Protein AF-A0A9E2UEN1-F1 (afdb_monomer)

pLDDT: mean 81.45, std 22.61, range [32.47, 97.69]

Foldseek 3Di:
DDDDDDDDDDDDDDDPPPPPPPPDDDDPDDPWDDFDADQVVQVVSQLVSVLVPDDQVCLVQLQHPGNVQSVQKDWDDKDFDWDFDPVNVVVDDPPDDPVVRTDGPQKIKTFTDGPNDRRKIWMWHADPVHIHTDDIGGD

Sequence (139 aa):
MLKYAFPALISGGLALTACMAAQGEGGGGAPQPPPAPTQAAAAQQGLATLQQLVTPQNYAGLGFSSPEEVRRAQLGSPMPLFRVELNTLMQMTPQTPSSTVLVDARRSLYPVVVDQRVASSLFVMRHDDGWRATDFGSA

Secondary structure (DSSP, 8-state):
----------------------------PPPPPPPBSSHHHHHHHHHHHHHHH--TTTTGGGT-SSTTGGGG-EE---EEEEE--HHHHHT--TTS-GGGT-EEEEEEEEEEEETTEEEEEEEEEEETTEEEEEEEE--

Radius of gyration: 25.4 Å; Cα contacts (8 Å, |Δi|>4): 205; chains: 1; bounding box: 75×70×43 Å

Mean predicted aligned error: 11.93 Å

Nearest PDB structures (foldseek):
  4crz-assembly1_B  TM=4.229E-01  e=1.957E-01  Escherichia coli K-12
  6wqb-assembly1_A  TM=5.068E-01  e=1.016E+00  Legionella hackeliae
  1xf8-assembly1_A  TM=7.191E-01  e=1.914E+00  Weissella viridescens
  6dkq-assembly1_A  TM=6.830E-01  e=3.842E+00  Streptococcus pyogenes
  7cqy-assembly1_C  TM=4.389E-01  e=2.314E+00  Acidithiobacillus ferrooxidans

Structure (mmCIF, N/CA/C/O backbone):
data_AF-A0A9E2UEN1-F1
#
_entry.id   AF-A0A9E2UEN1-F1
#
loop_
_atom_site.group_PDB
_atom_site.id
_atom_site.type_symbol
_atom_site.label_atom_id
_atom_site.label_alt_id
_atom_site.label_comp_id
_atom_site.label_asym_id
_atom_site.label_entity_id
_atom_site.label_seq_id
_atom_site.pdbx_PDB_ins_code
_atom_site.Cartn_x
_atom_site.Cartn_y
_atom_site.Cartn_z
_atom_site.occupancy
_atom_site.B_iso_or_equiv
_atom_site.auth_seq_id
_atom_site.auth_comp_id
_atom_site.auth_asym_id
_atom_site.auth_atom_id
_atom_site.pdbx_PDB_model_num
ATOM 1 N N . MET A 1 1 ? -56.486 43.104 10.679 1.00 44.34 1 MET A N 1
ATOM 2 C CA . MET A 1 1 ? -56.071 43.961 9.547 1.00 44.34 1 MET A CA 1
ATOM 3 C C . MET A 1 1 ? -55.164 45.048 10.093 1.00 44.34 1 MET A C 1
ATOM 5 O O . MET A 1 1 ? -55.669 45.894 10.812 1.00 44.34 1 MET A O 1
ATOM 9 N N . LEU A 1 2 ? -53.859 45.020 9.813 1.00 35.09 2 LEU A N 1
ATOM 10 C CA . LEU A 1 2 ? -52.980 46.164 10.063 1.00 35.09 2 LEU A CA 1
ATOM 11 C C . LEU A 1 2 ? -51.879 46.179 8.997 1.00 35.09 2 LEU A C 1
ATOM 13 O O . LEU A 1 2 ? -51.192 45.186 8.776 1.00 35.09 2 LEU A O 1
ATOM 17 N N . LYS A 1 3 ? -51.823 47.301 8.288 1.00 42.59 3 LYS A N 1
ATOM 18 C CA . LYS A 1 3 ? -50.978 47.630 7.141 1.00 42.59 3 LYS A CA 1
ATOM 19 C C . LYS A 1 3 ? -49.863 48.514 7.697 1.00 42.59 3 LYS A C 1
ATOM 21 O O . LYS A 1 3 ? -50.196 49.552 8.254 1.00 42.59 3 LYS A O 1
ATOM 26 N N . TYR A 1 4 ? -48.593 48.156 7.532 1.00 42.78 4 TYR A N 1
ATOM 27 C CA . TYR A 1 4 ? -47.495 49.105 7.732 1.00 42.78 4 TYR A CA 1
ATOM 28 C C . TYR A 1 4 ? -46.420 48.916 6.669 1.00 42.78 4 TYR A C 1
ATOM 30 O O . TYR A 1 4 ? -45.963 47.807 6.404 1.00 42.78 4 TYR A O 1
ATOM 38 N N . ALA A 1 5 ? -46.096 50.040 6.036 1.00 38.16 5 ALA A N 1
ATOM 39 C CA . ALA A 1 5 ? -45.048 50.222 5.052 1.00 38.16 5 ALA A CA 1
ATOM 40 C C . ALA A 1 5 ? -43.785 50.810 5.718 1.00 38.16 5 ALA A C 1
ATOM 42 O O . ALA A 1 5 ? -43.864 51.422 6.780 1.00 38.16 5 ALA A O 1
ATOM 43 N N . PHE A 1 6 ? -42.660 50.576 5.040 1.00 38.91 6 PHE A N 1
ATOM 44 C CA . PHE A 1 6 ? -41.242 50.849 5.328 1.00 38.91 6 PHE A CA 1
ATOM 45 C C . PHE A 1 6 ? -40.861 52.266 5.813 1.00 38.91 6 PHE A C 1
ATOM 47 O O . PHE A 1 6 ? -41.601 53.225 5.597 1.00 38.91 6 PHE A O 1
ATOM 54 N N . PRO A 1 7 ? -39.633 52.420 6.357 1.00 51.22 7 PRO A N 1
ATOM 55 C CA . PRO A 1 7 ? -38.574 52.996 5.515 1.00 51.22 7 PRO A CA 1
ATOM 56 C C . PRO A 1 7 ? -37.194 52.305 5.601 1.00 51.22 7 PRO A C 1
ATOM 58 O O . PRO A 1 7 ? -36.905 51.503 6.483 1.00 51.22 7 PRO A O 1
ATOM 61 N N . ALA A 1 8 ? -36.380 52.627 4.594 1.00 42.66 8 ALA A N 1
ATOM 62 C CA . ALA A 1 8 ? -35.056 52.119 4.236 1.00 42.66 8 ALA A CA 1
ATOM 63 C C . ALA A 1 8 ? -33.904 52.544 5.169 1.00 42.66 8 ALA A C 1
ATOM 65 O O . ALA A 1 8 ? -34.017 53.583 5.808 1.00 42.66 8 ALA A O 1
ATOM 66 N N . LEU A 1 9 ? -32.760 51.832 5.112 1.00 37.78 9 LEU A N 1
ATOM 67 C CA . LEU A 1 9 ? -31.410 52.429 4.996 1.00 37.78 9 LEU A CA 1
ATOM 68 C C . LEU A 1 9 ? -30.278 51.380 4.819 1.00 37.78 9 LEU A C 1
ATOM 70 O O . LEU A 1 9 ? -29.995 50.593 5.711 1.00 37.78 9 LEU A O 1
ATOM 74 N N . ILE A 1 10 ? -29.683 51.396 3.617 1.00 41.31 10 ILE A N 1
ATOM 75 C CA . ILE A 1 10 ? -28.246 51.442 3.250 1.00 41.31 10 ILE A CA 1
ATOM 76 C C . ILE A 1 10 ? -27.232 50.669 4.124 1.00 41.31 10 ILE A C 1
ATOM 78 O O . ILE A 1 10 ? -27.019 51.006 5.280 1.00 41.31 10 ILE A O 1
ATOM 82 N N . SER A 1 11 ? -26.460 49.772 3.496 1.00 35.75 11 SER A N 1
ATOM 83 C CA . SER A 1 11 ? -25.003 49.921 3.265 1.00 35.75 11 SER A CA 1
ATOM 84 C C . SER A 1 11 ? -24.250 48.592 3.319 1.00 35.75 11 SER A C 1
ATOM 86 O O . SER A 1 11 ? -24.513 47.753 4.172 1.00 35.75 11 SER A O 1
ATOM 88 N N . GLY A 1 12 ? -23.222 48.477 2.478 1.00 37.31 12 GLY A N 1
ATOM 89 C CA . GLY A 1 12 ? -22.079 47.605 2.743 1.00 37.31 12 GLY A CA 1
ATOM 90 C C . GLY A 1 12 ? -21.984 46.399 1.825 1.00 37.31 12 GLY A C 1
ATOM 91 O O . GLY A 1 12 ? -22.456 45.317 2.151 1.00 37.31 12 GLY A O 1
ATOM 92 N N . GLY A 1 13 ? -21.330 46.590 0.680 1.00 41.09 13 GLY A N 1
ATOM 93 C CA . GLY A 1 13 ? -20.921 45.490 -0.179 1.00 41.09 13 GLY A CA 1
ATOM 94 C C . GLY A 1 13 ? -19.939 44.547 0.515 1.00 41.09 13 GLY A C 1
ATOM 95 O O . GLY A 1 13 ? -19.100 44.973 1.305 1.00 41.09 13 GLY A O 1
ATOM 96 N N . LEU A 1 14 ? -20.000 43.275 0.136 1.00 40.53 14 LEU A N 1
ATOM 97 C CA . LEU A 1 14 ? -18.857 42.380 0.206 1.00 40.53 14 LEU A CA 1
ATOM 98 C C . LEU A 1 14 ? -18.729 41.663 -1.135 1.00 40.53 14 LEU A C 1
ATOM 100 O O . LEU A 1 14 ? -19.707 41.177 -1.703 1.00 40.53 14 LEU A O 1
ATOM 104 N N . ALA A 1 15 ? -17.505 41.683 -1.644 1.00 37.75 15 ALA A N 1
ATOM 105 C CA . ALA A 1 15 ? -17.100 41.159 -2.929 1.00 37.75 15 ALA A CA 1
ATOM 106 C C . ALA A 1 15 ? -17.531 39.697 -3.116 1.00 37.75 15 ALA A C 1
ATOM 108 O O . ALA A 1 15 ? -17.149 38.814 -2.348 1.00 37.75 15 ALA A O 1
ATOM 109 N N . LEU A 1 16 ? -18.279 39.442 -4.190 1.00 35.09 16 LEU A N 1
ATOM 110 C CA . LEU A 1 16 ? -18.405 38.115 -4.781 1.00 35.09 16 LEU A CA 1
ATOM 111 C C . LEU A 1 16 ? -17.061 37.773 -5.431 1.00 35.09 16 LEU A C 1
ATOM 113 O O . LEU A 1 16 ? -16.847 38.001 -6.620 1.00 35.09 16 LEU A O 1
ATOM 117 N N . THR A 1 17 ? -16.135 37.242 -4.634 1.00 47.38 17 THR A N 1
ATOM 118 C CA . THR A 1 17 ? -15.021 36.460 -5.164 1.00 47.38 17 THR A CA 1
ATOM 119 C C . THR A 1 17 ? -15.634 35.220 -5.796 1.00 47.38 17 THR A C 1
ATOM 121 O O . THR A 1 17 ? -15.994 34.263 -5.112 1.00 47.38 17 THR A O 1
ATOM 124 N N . ALA A 1 18 ? -15.814 35.265 -7.113 1.00 41.50 18 ALA A N 1
ATOM 125 C CA . ALA A 1 18 ? -16.126 34.094 -7.903 1.00 41.50 18 ALA A CA 1
ATOM 126 C C . ALA A 1 18 ? -14.936 33.131 -7.799 1.00 41.50 18 ALA A C 1
ATOM 128 O O . ALA A 1 18 ? -13.948 33.260 -8.520 1.00 41.50 18 ALA A O 1
ATOM 129 N N . CYS A 1 19 ? -15.020 32.160 -6.890 1.00 36.25 19 CYS A N 1
ATOM 130 C CA . CYS A 1 19 ? -14.289 30.916 -7.058 1.00 36.25 19 CYS A CA 1
ATOM 131 C C . CYS A 1 19 ? -14.823 30.288 -8.347 1.00 36.25 19 CYS A C 1
ATOM 133 O O . CYS A 1 19 ? -15.909 29.709 -8.353 1.00 36.25 19 CYS A O 1
ATOM 135 N N . MET A 1 20 ? -14.089 30.451 -9.451 1.00 42.59 20 MET A N 1
ATOM 136 C CA . MET A 1 20 ? -14.253 29.604 -10.626 1.00 42.59 20 MET A CA 1
ATOM 137 C C . MET A 1 20 ? -14.038 28.169 -10.157 1.00 42.59 20 MET A C 1
ATOM 139 O O . MET A 1 20 ? -12.915 27.718 -9.944 1.00 42.59 20 MET A O 1
ATOM 143 N N . ALA A 1 21 ? -15.154 27.481 -9.933 1.00 40.34 21 ALA A N 1
ATOM 144 C CA . ALA A 1 21 ? -15.199 26.049 -9.794 1.00 40.34 21 ALA A CA 1
ATOM 145 C C . ALA A 1 21 ? -14.649 25.462 -11.096 1.00 40.34 21 ALA A C 1
ATOM 147 O O . ALA A 1 21 ? -15.293 25.531 -12.143 1.00 40.34 21 ALA A O 1
ATOM 148 N N . ALA A 1 22 ? -13.443 24.903 -11.028 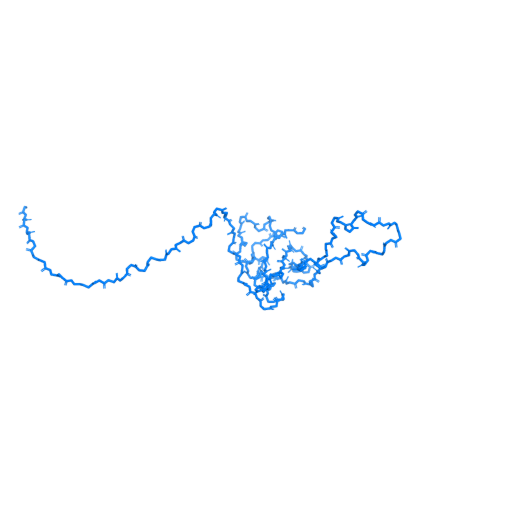1.00 45.62 22 ALA A N 1
ATOM 149 C CA . ALA A 1 22 ? -12.998 23.923 -11.996 1.00 45.62 22 ALA A CA 1
ATOM 150 C C . A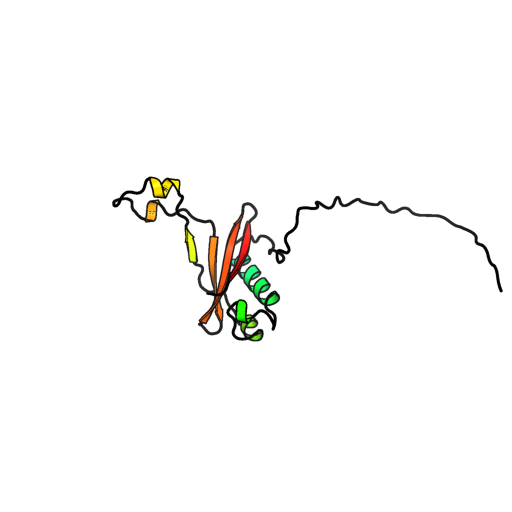LA A 1 22 ? -13.921 22.707 -11.844 1.00 45.62 22 ALA A C 1
ATOM 152 O O . ALA A 1 22 ? -13.712 21.838 -11.000 1.00 45.62 22 ALA A O 1
ATOM 153 N N . GLN A 1 23 ? -15.006 22.701 -12.616 1.00 44.09 23 GLN A N 1
ATOM 154 C CA . GLN A 1 23 ? -15.833 21.526 -12.835 1.00 44.09 23 GLN A CA 1
ATOM 155 C C . GLN A 1 23 ? -15.039 20.571 -13.732 1.00 44.09 23 GLN A C 1
ATOM 157 O O . GLN A 1 23 ? -15.151 20.605 -14.952 1.00 44.09 23 GLN A O 1
ATOM 162 N N . GLY A 1 24 ? -14.189 19.764 -13.100 1.00 35.44 24 GLY A N 1
ATOM 163 C CA . GLY A 1 24 ? -13.614 18.555 -13.674 1.00 35.44 24 GLY A CA 1
ATOM 164 C C . GLY A 1 24 ? -14.483 17.359 -13.295 1.00 35.44 24 GLY A C 1
ATOM 165 O O . GLY A 1 24 ? -14.443 16.898 -12.162 1.00 35.44 24 GLY A O 1
ATOM 166 N N . GLU A 1 25 ? -15.335 16.963 -14.233 1.00 39.66 25 GLU A N 1
ATOM 167 C CA . GLU A 1 25 ? -15.752 15.594 -14.562 1.00 39.66 25 GLU A CA 1
ATOM 168 C C . GLU A 1 25 ? -15.849 14.539 -13.434 1.00 39.66 25 GLU A C 1
ATOM 170 O O . GLU A 1 25 ? -14.878 13.934 -12.998 1.00 39.66 25 GLU A O 1
ATOM 175 N N . GLY A 1 26 ? -17.099 14.254 -13.056 1.00 36.16 26 GLY A N 1
ATOM 176 C CA . GLY A 1 26 ? -17.686 12.908 -13.002 1.00 36.16 26 GLY A CA 1
ATOM 177 C C . GLY A 1 26 ? -16.798 11.708 -12.657 1.00 36.16 26 GLY A C 1
ATOM 178 O O . GLY A 1 26 ? -16.317 11.002 -13.535 1.00 36.16 26 GLY A O 1
ATOM 179 N N . GLY A 1 27 ? -16.771 11.367 -11.373 1.00 33.16 27 GLY A N 1
ATOM 180 C CA . GLY A 1 27 ? -16.431 10.041 -10.872 1.00 33.16 27 GLY A CA 1
ATOM 181 C C . GLY A 1 27 ? -16.511 10.076 -9.355 1.00 33.16 27 GLY A C 1
ATOM 182 O O . GLY A 1 27 ? -15.786 10.841 -8.732 1.00 33.16 27 GLY A O 1
ATOM 183 N N . GLY A 1 28 ? -17.414 9.307 -8.746 1.00 32.47 28 GLY A N 1
ATOM 184 C CA . GLY A 1 28 ? -17.517 9.178 -7.288 1.00 32.47 28 GLY A CA 1
ATOM 185 C C . GLY A 1 28 ? -16.315 8.434 -6.702 1.00 32.47 28 GLY A C 1
ATOM 186 O O . GLY A 1 28 ? -16.468 7.336 -6.178 1.00 32.47 28 GLY A O 1
ATOM 187 N N . GLY A 1 29 ? -15.116 8.995 -6.855 1.00 42.59 29 GLY A N 1
ATOM 188 C CA . GLY A 1 29 ? -13.890 8.497 -6.260 1.00 42.59 29 GLY A CA 1
ATOM 189 C C . GLY A 1 29 ? -13.885 8.839 -4.780 1.00 42.59 29 GLY A C 1
ATOM 190 O O . GLY A 1 29 ? -14.126 9.986 -4.401 1.00 42.59 29 GLY A O 1
ATOM 191 N N . ALA A 1 30 ? -13.624 7.840 -3.937 1.00 56.91 30 ALA A N 1
ATOM 192 C CA . ALA A 1 30 ? -13.321 8.090 -2.536 1.00 56.91 30 ALA A CA 1
ATOM 193 C C . ALA A 1 30 ? -12.218 9.168 -2.440 1.00 56.91 30 ALA A C 1
ATOM 195 O O . ALA A 1 30 ? -11.320 9.174 -3.288 1.00 56.91 30 ALA A O 1
ATOM 196 N N . PRO A 1 31 ? -12.271 10.078 -1.449 1.00 60.81 31 PRO A N 1
ATOM 197 C CA . PRO A 1 31 ? -11.258 11.112 -1.277 1.00 60.81 31 PRO A CA 1
ATOM 198 C C . PRO A 1 31 ? -9.859 10.494 -1.300 1.00 60.81 31 PRO A C 1
ATOM 200 O O . PRO A 1 31 ? -9.523 9.666 -0.453 1.00 60.81 31 PRO A O 1
ATOM 203 N N . GLN A 1 32 ? -9.057 10.862 -2.298 1.00 67.06 32 GLN A N 1
ATOM 204 C CA . GLN A 1 32 ? -7.703 10.343 -2.408 1.00 67.06 32 GLN A CA 1
ATOM 205 C C . GLN A 1 32 ? -6.822 11.054 -1.366 1.00 67.06 32 GLN A C 1
ATOM 207 O O . GLN A 1 32 ? -6.893 12.283 -1.261 1.00 67.06 32 GLN A O 1
ATOM 212 N N . PRO A 1 33 ? -6.006 10.329 -0.578 1.00 78.25 33 PRO A N 1
ATOM 213 C CA . PRO A 1 33 ? -5.169 10.949 0.442 1.00 78.25 33 PRO A CA 1
ATOM 214 C C . PRO A 1 33 ? -4.212 11.994 -0.154 1.00 78.25 33 PRO A C 1
ATOM 216 O O . PRO A 1 33 ? -3.754 11.831 -1.294 1.00 78.25 33 PRO A O 1
ATOM 219 N N . PRO A 1 34 ? -3.883 13.064 0.595 1.00 86.62 34 PRO A N 1
ATOM 220 C CA . PRO A 1 34 ? -2.898 14.043 0.151 1.00 86.62 34 PRO A CA 1
ATOM 221 C C . PRO A 1 34 ? -1.537 13.371 -0.097 1.00 86.62 34 PRO A C 1
ATOM 223 O O . PRO A 1 34 ? -1.244 12.331 0.496 1.00 86.62 34 PRO A O 1
ATOM 226 N N . PRO A 1 35 ? -0.684 13.951 -0.957 1.00 93.56 35 PRO A N 1
ATOM 227 C CA . PRO A 1 35 ? 0.649 13.416 -1.184 1.00 93.56 35 PRO A CA 1
ATOM 228 C C . PRO A 1 35 ? 1.489 13.466 0.099 1.00 93.56 35 PRO A C 1
ATOM 230 O O . PRO A 1 35 ? 1.448 14.435 0.860 1.00 93.56 35 PRO A O 1
ATOM 233 N N . ALA A 1 36 ? 2.290 12.427 0.313 1.00 96.62 36 ALA A N 1
ATOM 234 C CA . ALA A 1 36 ? 3.245 12.316 1.405 1.00 96.62 36 ALA A CA 1
ATOM 235 C C . ALA A 1 36 ? 4.692 12.385 0.885 1.00 96.62 36 ALA A C 1
ATOM 237 O O . ALA A 1 36 ? 4.980 11.937 -0.229 1.00 96.62 36 ALA A O 1
ATOM 238 N N . PRO A 1 37 ? 5.646 12.865 1.702 1.00 96.00 37 PRO A N 1
ATOM 239 C CA . PRO A 1 37 ? 7.049 12.961 1.298 1.00 96.00 37 PRO A CA 1
ATOM 240 C C . PRO A 1 37 ? 7.724 11.591 1.144 1.00 96.00 37 PRO A C 1
ATOM 242 O O . PRO A 1 37 ? 8.711 11.462 0.423 1.00 96.00 37 PRO A O 1
ATOM 245 N N . THR A 1 38 ? 7.207 10.557 1.813 1.00 97.19 38 THR A N 1
ATOM 246 C CA . THR A 1 38 ? 7.780 9.208 1.792 1.00 97.19 38 THR A CA 1
ATOM 247 C C . THR A 1 38 ? 6.717 8.154 1.527 1.00 97.19 38 THR A C 1
ATOM 249 O O . THR A 1 38 ? 5.544 8.319 1.868 1.00 97.19 38 THR A O 1
ATOM 252 N N . GLN A 1 39 ? 7.154 7.030 0.963 1.00 96.56 39 GLN A N 1
ATOM 253 C CA . GLN A 1 39 ? 6.302 5.875 0.707 1.00 96.56 39 GLN A CA 1
ATOM 254 C C . GLN A 1 39 ? 5.641 5.350 1.989 1.00 96.56 39 GLN A C 1
ATOM 256 O O . GLN A 1 39 ? 4.437 5.111 2.012 1.00 96.56 39 GLN A O 1
ATOM 261 N N . ALA A 1 40 ? 6.414 5.222 3.072 1.00 97.06 40 ALA A N 1
ATOM 262 C CA . ALA A 1 40 ? 5.907 4.749 4.354 1.00 97.06 40 ALA A CA 1
ATOM 263 C C . ALA A 1 40 ? 4.850 5.698 4.943 1.00 97.06 40 ALA A C 1
ATOM 265 O O . ALA A 1 40 ? 3.840 5.232 5.465 1.00 97.06 40 ALA A O 1
ATOM 266 N N . ALA A 1 41 ? 5.037 7.018 4.822 1.00 97.62 41 ALA A N 1
ATOM 267 C CA . ALA A 1 41 ? 4.046 7.989 5.283 1.00 97.62 41 ALA A CA 1
ATOM 268 C C . ALA A 1 41 ? 2.736 7.889 4.484 1.00 97.62 41 ALA A C 1
ATOM 270 O O . ALA A 1 41 ? 1.661 7.866 5.081 1.00 97.62 41 ALA A O 1
ATOM 271 N N . ALA A 1 42 ? 2.818 7.746 3.158 1.00 97.25 42 ALA A N 1
ATOM 272 C CA . ALA A 1 42 ? 1.641 7.528 2.318 1.00 97.25 42 ALA A CA 1
ATOM 273 C C . ALA A 1 42 ? 0.928 6.205 2.646 1.00 97.25 42 ALA A C 1
ATOM 275 O O . ALA A 1 42 ? -0.299 6.158 2.667 1.00 97.25 42 ALA A O 1
ATOM 276 N N . ALA A 1 43 ? 1.678 5.143 2.958 1.00 97.31 43 ALA A N 1
ATOM 277 C CA . ALA A 1 43 ? 1.106 3.870 3.386 1.00 97.31 43 ALA A CA 1
ATOM 278 C C . ALA A 1 43 ? 0.332 4.012 4.708 1.00 97.31 43 ALA A C 1
ATOM 280 O O . ALA A 1 43 ? -0.788 3.521 4.829 1.00 97.31 43 ALA A O 1
ATOM 281 N N . GLN A 1 44 ? 0.892 4.729 5.688 1.00 97.56 44 GLN A N 1
ATOM 282 C CA . GLN A 1 44 ? 0.224 4.986 6.971 1.00 97.56 44 GLN A CA 1
ATOM 283 C C . GLN A 1 44 ? -1.052 5.822 6.798 1.00 97.56 44 GLN A C 1
ATOM 285 O O . GLN A 1 44 ? -2.089 5.498 7.375 1.00 97.56 44 GLN A O 1
ATOM 290 N N . GLN A 1 45 ? -1.012 6.857 5.953 1.00 96.56 45 GLN A N 1
ATOM 291 C CA . GLN A 1 45 ? -2.204 7.633 5.589 1.00 96.56 45 GLN A CA 1
ATOM 292 C C . GLN A 1 45 ? -3.259 6.766 4.888 1.00 96.56 45 GLN A C 1
ATOM 294 O O . GLN A 1 45 ? -4.452 6.888 5.170 1.00 96.56 45 GLN A O 1
ATOM 299 N N . GLY A 1 46 ? -2.826 5.864 4.005 1.00 95.50 46 GLY A N 1
ATOM 300 C CA . GLY A 1 46 ? -3.694 4.891 3.354 1.00 95.50 46 GLY A CA 1
ATOM 301 C C . GLY A 1 46 ? -4.370 3.956 4.354 1.00 95.50 46 GLY A C 1
ATOM 302 O O . GLY A 1 46 ? -5.584 3.801 4.298 1.00 95.50 46 GLY A O 1
ATOM 303 N N . LEU A 1 47 ? -3.631 3.399 5.318 1.00 96.44 47 LEU A N 1
ATOM 304 C CA . LEU A 1 47 ? -4.211 2.561 6.374 1.00 96.44 47 LEU A CA 1
ATOM 305 C C . LEU A 1 47 ? -5.253 3.328 7.200 1.00 96.44 47 LEU A C 1
ATOM 307 O O . LEU A 1 47 ? -6.345 2.812 7.433 1.00 96.44 47 LEU A O 1
ATOM 311 N N . ALA A 1 48 ? -4.951 4.570 7.587 1.00 95.62 48 ALA A N 1
ATOM 312 C CA . ALA A 1 48 ? -5.903 5.427 8.294 1.00 95.62 48 ALA A CA 1
ATOM 313 C C . ALA A 1 48 ? -7.166 5.700 7.456 1.00 95.62 48 ALA A C 1
ATOM 315 O O . ALA A 1 48 ? -8.274 5.722 7.986 1.00 95.62 48 ALA A O 1
ATOM 316 N N . THR A 1 49 ? -7.014 5.854 6.139 1.00 93.81 49 THR A N 1
ATOM 317 C CA . THR A 1 49 ? -8.139 6.023 5.208 1.00 93.81 49 THR A CA 1
ATOM 318 C C . THR A 1 49 ? -8.968 4.741 5.108 1.00 93.81 49 THR A C 1
ATOM 320 O O . THR A 1 49 ? -10.187 4.793 5.241 1.00 93.81 49 THR A O 1
ATOM 323 N N . LEU A 1 50 ? -8.333 3.573 4.961 1.00 93.38 50 LEU A N 1
ATOM 324 C CA . LEU A 1 50 ? -9.018 2.276 4.950 1.00 93.38 50 LEU A CA 1
ATOM 325 C C . LEU A 1 50 ? -9.844 2.065 6.224 1.00 93.38 50 LEU A C 1
ATOM 327 O O . LEU A 1 50 ? -10.999 1.656 6.151 1.00 93.38 50 LEU A O 1
ATOM 331 N N . GLN A 1 51 ? -9.278 2.410 7.383 1.00 94.00 51 GLN A N 1
ATOM 332 C CA . GLN A 1 51 ? -9.966 2.350 8.675 1.00 94.00 51 GLN A CA 1
ATOM 333 C C . GLN A 1 51 ? -11.235 3.212 8.727 1.00 94.00 51 GLN A C 1
ATOM 335 O O . GLN A 1 51 ? -12.174 2.855 9.434 1.00 94.00 51 GLN A O 1
ATOM 340 N N . GLN A 1 52 ? -11.281 4.319 7.983 1.00 92.50 52 GLN A N 1
ATOM 341 C CA . GLN A 1 52 ? -12.456 5.192 7.884 1.00 92.50 52 GLN A CA 1
ATOM 342 C C . GLN A 1 52 ? -13.471 4.714 6.838 1.00 92.50 52 GLN A C 1
ATOM 344 O O . GLN A 1 52 ? -14.664 4.969 6.987 1.00 92.50 52 GLN A O 1
ATOM 349 N N . LEU A 1 53 ? -13.011 4.039 5.779 1.00 90.69 53 LEU A N 1
ATOM 350 C CA . LEU A 1 53 ? -13.862 3.543 4.693 1.00 90.69 53 LEU A CA 1
ATOM 351 C C . LEU A 1 53 ? -14.598 2.247 5.044 1.00 90.69 53 LEU A C 1
ATOM 353 O O . LEU A 1 53 ? -15.612 1.935 4.415 1.00 90.69 53 LEU A O 1
ATOM 357 N N . VAL A 1 54 ? -14.098 1.477 6.013 1.00 92.88 54 VAL A N 1
ATOM 358 C CA . VAL A 1 54 ? -14.752 0.235 6.426 1.00 92.88 54 VAL A CA 1
ATOM 359 C C . VAL A 1 54 ? -16.007 0.532 7.248 1.00 92.88 54 VAL A C 1
ATOM 361 O O . VAL A 1 54 ? -15.990 1.260 8.238 1.00 92.88 54 VAL A O 1
ATOM 364 N N . THR A 1 55 ? -17.108 -0.091 6.847 1.00 94.38 55 THR A N 1
ATOM 365 C CA . THR A 1 55 ? -18.430 -0.004 7.457 1.00 94.38 55 THR A CA 1
ATOM 366 C C . THR A 1 55 ? -18.981 -1.405 7.746 1.00 94.38 55 THR A C 1
ATOM 368 O O . THR A 1 55 ? -18.514 -2.395 7.169 1.00 94.38 55 THR A O 1
ATOM 371 N N . PRO A 1 56 ? -20.034 -1.526 8.578 1.00 96.00 56 PRO A N 1
ATOM 372 C CA . PRO A 1 56 ? -20.741 -2.793 8.780 1.00 96.00 56 PRO A CA 1
ATOM 373 C C . PRO A 1 56 ? -21.289 -3.429 7.494 1.00 96.00 56 PRO A C 1
ATOM 375 O O . PRO A 1 56 ? -21.564 -4.624 7.481 1.00 96.00 56 PRO A O 1
ATOM 378 N N . GLN A 1 57 ? -21.446 -2.656 6.417 1.00 95.56 57 GLN A N 1
ATOM 379 C CA . GLN A 1 57 ? -21.987 -3.128 5.144 1.00 95.56 57 GLN A CA 1
ATOM 380 C C . GLN A 1 57 ? -20.907 -3.594 4.157 1.00 95.56 57 GLN A C 1
ATOM 382 O O . GLN A 1 57 ? -21.232 -4.358 3.253 1.00 95.56 57 GLN A O 1
ATOM 387 N N . ASN A 1 58 ? -19.649 -3.149 4.296 1.00 93.50 58 ASN A N 1
ATOM 388 C CA . ASN A 1 58 ? -18.597 -3.427 3.306 1.00 93.50 58 ASN A CA 1
ATOM 389 C C . ASN A 1 58 ? -17.367 -4.179 3.848 1.00 93.50 58 ASN A C 1
ATOM 391 O O . ASN A 1 58 ? -16.547 -4.612 3.041 1.00 93.50 58 ASN A O 1
ATOM 395 N N . TYR A 1 59 ? -17.236 -4.370 5.170 1.00 94.69 59 TYR A N 1
ATOM 396 C CA . TYR A 1 59 ? -16.02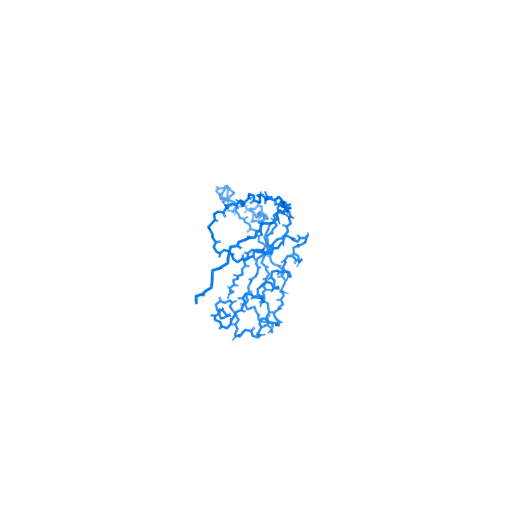4 -4.936 5.784 1.00 94.69 59 TYR A CA 1
ATOM 397 C C . TYR A 1 59 ? -15.611 -6.286 5.171 1.00 94.69 59 TYR A C 1
ATOM 399 O O . TYR A 1 59 ? -14.435 -6.490 4.871 1.00 94.69 59 TYR A O 1
ATOM 407 N N . ALA A 1 60 ? -16.583 -7.168 4.913 1.00 93.94 60 ALA A N 1
ATOM 408 C CA . ALA A 1 60 ? -16.344 -8.486 4.331 1.00 93.94 60 ALA A CA 1
ATOM 409 C C . ALA A 1 60 ? -15.814 -8.397 2.892 1.00 93.94 60 ALA A C 1
ATOM 411 O O . ALA A 1 60 ? -14.897 -9.126 2.525 1.00 93.94 60 ALA A O 1
ATOM 412 N N . GLY A 1 61 ? -16.328 -7.454 2.095 1.00 92.12 61 GLY A N 1
ATOM 413 C CA . GLY A 1 61 ? -15.845 -7.201 0.732 1.00 92.12 61 GLY A CA 1
ATOM 414 C C . GLY A 1 61 ? -14.438 -6.596 0.682 1.00 92.12 61 GLY A C 1
ATOM 415 O O . GLY A 1 61 ? -13.788 -6.641 -0.356 1.00 92.12 61 GLY A O 1
ATOM 416 N N . LEU A 1 62 ? -13.954 -6.059 1.803 1.00 92.81 62 LEU A N 1
ATOM 417 C CA . LEU A 1 62 ? -12.595 -5.536 1.960 1.00 92.81 62 LEU A CA 1
ATOM 418 C C . LEU A 1 62 ? -11.637 -6.555 2.609 1.00 92.81 62 LEU A C 1
ATOM 420 O O . LEU A 1 62 ? -10.461 -6.237 2.798 1.00 92.81 62 LEU A O 1
ATOM 424 N N . GLY A 1 63 ? -12.123 -7.768 2.909 1.00 93.19 63 GLY A N 1
ATOM 425 C CA . GLY A 1 63 ? -11.342 -8.901 3.426 1.00 93.19 63 GLY A CA 1
ATOM 426 C C . GLY A 1 63 ? -11.238 -8.995 4.958 1.00 93.19 63 GLY A C 1
ATOM 427 O O . GLY A 1 63 ? -10.485 -9.815 5.502 1.00 93.19 63 GLY A O 1
ATOM 428 N N . PHE A 1 64 ? -12.021 -8.184 5.6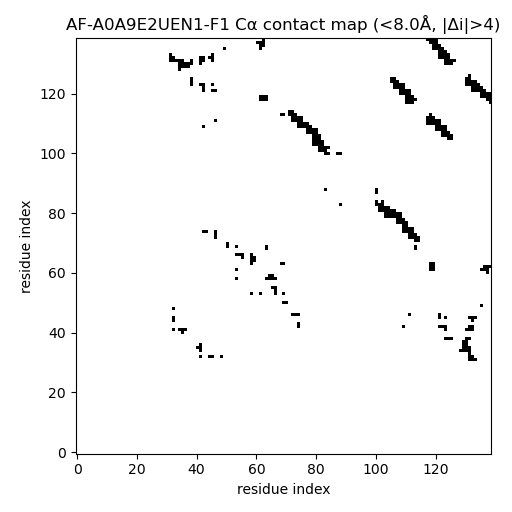72 1.00 95.38 64 PHE A N 1
ATOM 429 C CA . PHE A 1 64 ? -12.140 -8.240 7.129 1.00 95.38 64 PHE A CA 1
ATOM 430 C C . PHE A 1 64 ? -13.280 -9.170 7.570 1.00 95.38 64 PHE A C 1
ATOM 432 O O . PHE A 1 64 ? -14.255 -9.386 6.856 1.00 95.38 64 PHE A O 1
ATOM 439 N N . SER A 1 65 ? -13.174 -9.692 8.784 1.00 94.94 65 SER A N 1
ATOM 440 C CA . SER A 1 65 ? -14.133 -10.576 9.455 1.00 94.94 65 SER A CA 1
ATOM 441 C C . SER A 1 65 ? -15.127 -9.800 10.318 1.00 94.94 65 SER A C 1
ATOM 443 O O . SER A 1 65 ? -16.201 -10.310 10.625 1.00 94.94 65 SER A O 1
ATOM 445 N N . SER A 1 66 ? -14.782 -8.573 10.720 1.00 95.31 66 SER A N 1
ATOM 446 C CA . SER A 1 66 ? -15.708 -7.628 11.349 1.00 95.31 66 SER A CA 1
ATOM 447 C C . SER A 1 66 ? -15.221 -6.179 11.181 1.00 95.31 66 SER A C 1
ATOM 449 O O . SER A 1 66 ? -14.035 -5.957 10.917 1.00 95.31 66 SER A O 1
ATOM 451 N N . PRO A 1 67 ? -16.087 -5.169 11.368 1.00 93.75 67 PRO A N 1
ATOM 452 C CA . PRO A 1 67 ? -15.668 -3.764 11.380 1.00 93.75 67 PRO A CA 1
ATOM 453 C C . PRO A 1 67 ? -14.643 -3.432 12.479 1.00 93.75 67 PRO A C 1
ATOM 455 O O . PRO A 1 67 ? -13.768 -2.587 12.297 1.00 93.75 67 PRO A O 1
ATOM 458 N N . GLU A 1 68 ? -14.720 -4.098 13.631 1.00 94.12 68 GLU A N 1
ATOM 459 C CA . GLU A 1 68 ? -13.818 -3.884 14.769 1.00 94.12 68 GLU A CA 1
ATOM 460 C C . GLU A 1 68 ? -12.407 -4.410 14.497 1.00 94.12 68 GLU A C 1
ATOM 462 O O . GLU A 1 68 ? -11.436 -3.874 15.037 1.00 94.12 68 GLU A O 1
ATOM 467 N N . GLU A 1 69 ? -12.284 -5.443 13.658 1.00 94.44 69 GLU A N 1
ATOM 468 C CA . GLU A 1 69 ? -11.003 -6.028 13.257 1.00 94.44 69 GLU A CA 1
ATOM 469 C C . GLU A 1 69 ? -10.074 -4.977 12.623 1.00 94.44 69 GLU A C 1
ATOM 471 O O . GLU A 1 69 ? -8.877 -4.939 12.911 1.00 94.44 69 GLU A O 1
ATOM 476 N N . VAL A 1 70 ? -10.636 -4.046 11.851 1.00 93.44 70 VAL A N 1
ATOM 477 C CA . VAL A 1 70 ? -9.890 -3.024 11.097 1.00 93.44 70 VAL A CA 1
ATOM 478 C C . VAL A 1 70 ? -9.085 -2.088 11.997 1.00 93.44 70 VAL A C 1
ATOM 480 O O . VAL A 1 70 ? -8.015 -1.611 11.619 1.00 93.44 70 VAL A O 1
ATOM 483 N N . ARG A 1 71 ? -9.543 -1.858 13.233 1.00 92.31 71 ARG A N 1
ATOM 484 C CA . ARG A 1 71 ? -8.826 -1.015 14.205 1.00 92.31 71 ARG A CA 1
ATOM 485 C C . ARG A 1 71 ? -7.507 -1.630 14.672 1.00 92.31 71 ARG A C 1
ATOM 487 O O . ARG A 1 71 ? -6.644 -0.903 15.150 1.00 92.31 71 ARG A O 1
ATOM 494 N N . ARG A 1 72 ? -7.357 -2.952 14.552 1.00 95.25 72 ARG A N 1
ATOM 495 C CA . ARG A 1 72 ? -6.120 -3.679 14.882 1.00 95.25 72 ARG A CA 1
ATOM 496 C C . ARG A 1 72 ? -5.222 -3.900 13.667 1.00 95.25 72 ARG A C 1
ATOM 498 O O . ARG A 1 72 ? -4.146 -4.476 13.815 1.00 95.25 72 ARG A O 1
ATOM 505 N N . ALA A 1 73 ? -5.661 -3.467 12.485 1.00 96.50 73 ALA A N 1
ATOM 506 C CA . ALA A 1 73 ? -4.922 -3.641 11.250 1.00 96.50 73 ALA A CA 1
ATOM 507 C C . ALA A 1 73 ? -3.593 -2.881 11.274 1.00 96.50 73 ALA A C 1
ATOM 509 O O . ALA A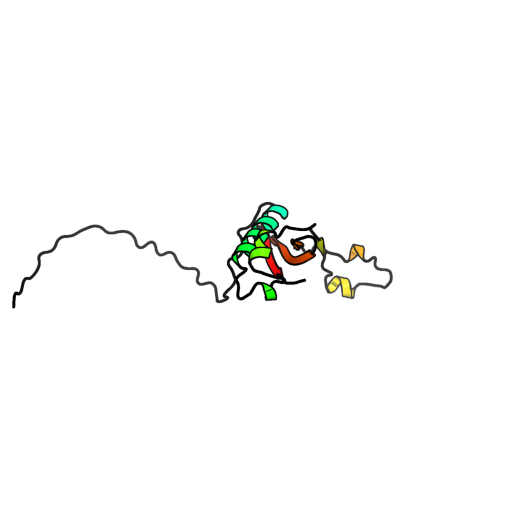 1 73 ? -3.514 -1.742 11.734 1.00 96.50 73 ALA A O 1
ATOM 510 N N . GLN A 1 74 ? -2.556 -3.524 10.750 1.00 97.56 74 GLN A N 1
ATOM 511 C CA . GLN A 1 74 ? -1.201 -2.997 10.645 1.00 97.56 74 GLN A CA 1
ATOM 512 C C . GLN A 1 74 ? -0.661 -3.227 9.235 1.00 97.56 74 GLN A C 1
ATOM 514 O O . GLN A 1 74 ? -1.105 -4.126 8.521 1.00 97.56 74 GLN A O 1
ATOM 519 N N . LEU A 1 75 ? 0.318 -2.422 8.831 1.00 97.69 75 LEU A N 1
ATOM 520 C CA . LEU A 1 75 ? 1.021 -2.632 7.569 1.00 97.69 75 LEU A CA 1
ATOM 521 C C . LEU A 1 75 ? 2.075 -3.731 7.733 1.00 97.69 75 LEU A C 1
ATOM 523 O O . LEU A 1 75 ? 2.901 -3.679 8.644 1.00 97.69 75 LEU A O 1
ATOM 527 N N . GLY A 1 76 ? 2.064 -4.696 6.820 1.00 97.19 76 GLY A N 1
ATOM 528 C CA . GLY A 1 76 ? 3.150 -5.646 6.625 1.00 97.19 76 GLY A CA 1
ATOM 529 C C . GLY A 1 76 ? 4.324 -5.037 5.854 1.00 97.19 76 GLY A C 1
ATOM 530 O O . GLY A 1 76 ? 4.339 -3.852 5.509 1.00 97.19 76 GLY A O 1
ATOM 531 N N . SER A 1 77 ? 5.320 -5.871 5.556 1.00 96.88 77 SER A N 1
ATOM 532 C CA . SER A 1 77 ? 6.480 -5.459 4.764 1.00 96.88 77 SER A CA 1
ATOM 533 C C . SER A 1 77 ? 6.073 -5.069 3.334 1.00 96.88 77 SER A C 1
ATOM 535 O O . SER A 1 77 ? 5.303 -5.801 2.706 1.00 96.88 77 SER A O 1
ATOM 537 N N . PRO A 1 78 ? 6.586 -3.946 2.798 1.00 97.06 78 PRO A N 1
ATOM 538 C CA . PRO A 1 78 ? 6.276 -3.526 1.439 1.00 97.06 78 PRO A CA 1
ATOM 539 C C . PRO A 1 78 ? 6.835 -4.496 0.404 1.00 97.06 78 PRO A C 1
ATOM 541 O O . PRO A 1 78 ? 7.963 -4.975 0.520 1.00 97.06 78 PRO A O 1
ATOM 544 N N . MET A 1 79 ? 6.068 -4.694 -0.662 1.00 96.69 79 MET A N 1
ATOM 545 C CA . MET A 1 79 ? 6.482 -5.420 -1.855 1.00 96.69 79 MET A CA 1
ATOM 546 C C . MET A 1 79 ? 6.549 -4.441 -3.033 1.00 96.69 79 MET A C 1
ATOM 548 O O . MET A 1 79 ? 5.512 -3.897 -3.424 1.00 96.69 79 MET A O 1
ATOM 552 N N . PRO A 1 80 ? 7.738 -4.159 -3.596 1.00 95.75 80 PRO A N 1
ATOM 553 C CA . PRO A 1 80 ? 7.857 -3.327 -4.787 1.00 95.75 80 PRO A CA 1
ATOM 554 C C . PRO A 1 80 ? 7.264 -4.040 -6.001 1.00 95.75 80 PRO A C 1
ATOM 556 O O . PRO A 1 80 ? 7.499 -5.229 -6.216 1.00 95.75 80 PRO A O 1
ATOM 559 N N . LEU A 1 81 ? 6.493 -3.301 -6.796 1.00 94.56 81 LEU A N 1
ATOM 560 C CA . LEU A 1 81 ? 5.979 -3.791 -8.062 1.00 94.56 81 LEU A CA 1
ATOM 561 C C . LEU A 1 81 ? 6.919 -3.375 -9.182 1.00 94.56 81 LEU A C 1
ATOM 563 O O . LEU A 1 81 ? 7.349 -2.226 -9.280 1.00 94.56 81 LEU A O 1
ATOM 567 N N . PHE A 1 82 ? 7.158 -4.324 -10.071 1.00 94.88 82 PHE A N 1
ATOM 568 C CA . PHE A 1 82 ? 7.851 -4.100 -11.323 1.00 94.88 82 PHE A CA 1
ATOM 569 C C . PHE A 1 82 ? 6.871 -4.321 -12.462 1.00 94.88 82 PHE A C 1
ATOM 571 O O . PHE A 1 82 ? 5.937 -5.118 -12.357 1.00 94.88 82 PHE A O 1
ATOM 578 N N . ARG A 1 83 ? 7.090 -3.610 -13.558 1.00 93.50 83 ARG A N 1
ATOM 579 C CA . ARG A 1 83 ? 6.377 -3.828 -14.810 1.00 93.50 83 ARG A CA 1
ATOM 580 C C . ARG A 1 83 ? 7.351 -4.322 -15.862 1.00 93.50 83 ARG A C 1
ATOM 582 O O . ARG A 1 83 ? 8.537 -4.002 -15.813 1.00 93.50 83 ARG A O 1
ATOM 589 N N . VAL A 1 84 ? 6.822 -5.043 -16.838 1.00 94.06 84 VAL A N 1
ATOM 590 C CA . VAL A 1 84 ? 7.542 -5.348 -18.070 1.00 94.06 84 VAL A CA 1
ATOM 591 C C . VAL A 1 84 ? 6.860 -4.586 -19.191 1.00 94.06 84 VAL A C 1
ATOM 593 O O . VAL A 1 84 ? 5.639 -4.635 -19.336 1.00 94.06 84 VAL A O 1
ATOM 596 N N . GLU A 1 85 ? 7.639 -3.829 -19.951 1.00 93.50 85 GLU A N 1
ATOM 597 C CA . GLU A 1 85 ? 7.109 -3.021 -21.043 1.00 93.50 85 GLU A CA 1
ATOM 598 C C . GLU A 1 85 ? 6.906 -3.885 -22.292 1.00 93.50 85 GLU A C 1
ATOM 600 O O . GLU A 1 85 ? 7.707 -4.775 -22.581 1.00 93.50 85 GLU A O 1
ATOM 605 N N . LEU A 1 86 ? 5.838 -3.625 -23.052 1.00 94.50 86 LEU A N 1
ATOM 606 C CA . LEU A 1 86 ? 5.486 -4.422 -24.234 1.00 94.50 86 LEU A CA 1
ATOM 607 C C . LEU A 1 86 ? 6.628 -4.478 -25.258 1.00 94.50 86 LEU A C 1
ATOM 609 O O . LEU A 1 86 ? 6.949 -5.546 -25.773 1.00 94.50 86 LEU A O 1
ATOM 613 N N . ASN A 1 87 ? 7.279 -3.340 -25.507 1.00 92.00 87 ASN A N 1
ATOM 614 C CA . ASN A 1 87 ? 8.415 -3.265 -26.425 1.00 92.00 87 ASN A CA 1
ATOM 615 C C . ASN A 1 87 ? 9.577 -4.149 -25.962 1.00 92.00 87 ASN A C 1
ATOM 617 O O . ASN A 1 87 ? 10.249 -4.749 -26.797 1.00 92.00 87 ASN A O 1
ATOM 621 N N . THR A 1 88 ? 9.794 -4.251 -24.649 1.00 91.31 88 THR A N 1
ATOM 622 C CA . THR A 1 88 ? 10.803 -5.132 -24.062 1.00 91.31 88 THR A CA 1
ATOM 623 C C . THR A 1 88 ? 10.415 -6.592 -24.256 1.00 91.31 88 THR A C 1
ATOM 625 O O . THR A 1 88 ? 11.244 -7.364 -24.724 1.00 91.31 88 THR A O 1
ATOM 628 N N . LEU A 1 89 ? 9.152 -6.959 -23.990 1.00 91.94 89 LEU A N 1
ATOM 629 C CA . LEU A 1 89 ? 8.637 -8.319 -24.209 1.00 91.94 89 LEU A CA 1
ATOM 630 C C . LEU A 1 89 ? 8.831 -8.785 -25.656 1.00 91.94 89 LEU A C 1
ATOM 632 O O . LEU A 1 89 ? 9.270 -9.908 -25.881 1.00 91.94 89 LEU A O 1
ATOM 636 N N . MET A 1 90 ? 8.554 -7.918 -26.633 1.00 94.00 90 MET A N 1
ATOM 637 C CA . MET A 1 90 ? 8.731 -8.228 -28.058 1.00 94.00 90 MET A CA 1
ATOM 638 C C . MET A 1 90 ? 10.186 -8.507 -28.453 1.00 94.00 90 MET A C 1
ATOM 640 O O . MET A 1 90 ? 10.431 -9.162 -29.462 1.00 94.00 90 MET A O 1
ATOM 644 N N . GLN A 1 91 ? 11.142 -7.988 -27.686 1.00 91.94 91 GLN A N 1
ATOM 645 C CA . GLN A 1 91 ? 12.576 -8.129 -27.937 1.00 91.94 91 GLN A CA 1
ATOM 646 C C . GLN A 1 91 ? 13.209 -9.254 -27.105 1.00 91.94 91 GLN A C 1
ATOM 648 O O . GLN A 1 91 ? 14.407 -9.511 -27.235 1.00 91.94 91 GLN A O 1
ATOM 653 N N . MET A 1 92 ? 12.438 -9.922 -26.239 1.00 92.31 92 MET A N 1
ATOM 654 C CA . MET A 1 92 ? 12.959 -10.996 -25.398 1.00 92.31 92 MET A CA 1
ATOM 655 C C . MET A 1 92 ? 13.305 -12.236 -26.220 1.00 92.31 92 MET A C 1
ATOM 657 O O . MET A 1 92 ? 12.569 -12.675 -27.101 1.00 92.31 92 MET A O 1
ATOM 661 N N . THR A 1 93 ? 14.420 -12.847 -25.847 1.00 92.81 93 THR A N 1
ATOM 662 C CA . THR A 1 93 ? 14.855 -14.166 -26.309 1.00 92.81 93 THR A CA 1
ATOM 663 C C . THR A 1 93 ? 14.913 -15.115 -25.108 1.00 92.81 93 THR A C 1
ATOM 665 O O . THR A 1 93 ? 14.959 -14.641 -23.969 1.00 92.81 93 THR A O 1
ATOM 668 N N . PRO A 1 94 ? 14.969 -16.445 -25.306 1.00 91.38 94 PRO A N 1
ATOM 669 C CA . PRO A 1 94 ? 15.153 -17.396 -24.204 1.00 91.38 94 PRO A CA 1
ATOM 670 C C . PRO A 1 94 ? 16.409 -17.144 -23.349 1.00 91.38 94 PRO A C 1
ATOM 672 O O . PRO A 1 94 ? 16.489 -17.622 -22.222 1.00 91.38 94 PRO A O 1
ATOM 675 N N . GLN A 1 95 ? 17.390 -16.407 -23.877 1.00 93.69 95 GLN A N 1
ATOM 676 C CA . GLN A 1 95 ? 18.636 -16.048 -23.202 1.00 93.69 95 GLN A CA 1
ATOM 677 C C . GLN A 1 95 ? 18.569 -14.687 -22.492 1.00 93.69 95 GLN A C 1
ATOM 679 O O . GLN A 1 95 ? 19.513 -14.328 -21.789 1.00 93.69 95 GLN A O 1
ATOM 684 N N . THR A 1 96 ? 17.491 -13.914 -22.664 1.00 92.00 96 THR A N 1
ATOM 685 C CA . THR A 1 96 ? 17.336 -12.604 -22.022 1.00 92.00 96 THR A CA 1
ATOM 686 C C . THR A 1 96 ? 17.172 -12.781 -20.507 1.00 92.00 96 THR A C 1
ATOM 688 O O . THR A 1 96 ? 16.218 -13.431 -20.074 1.00 92.00 96 THR A O 1
ATOM 691 N N . PRO A 1 97 ? 18.051 -12.196 -19.672 1.00 91.56 97 PRO A N 1
ATOM 692 C CA . PRO A 1 97 ? 17.901 -12.269 -18.223 1.00 91.56 97 PRO A CA 1
ATOM 693 C C . PRO A 1 97 ? 16.615 -11.574 -17.759 1.00 91.56 97 PRO A C 1
ATOM 695 O O . PRO A 1 97 ? 16.300 -10.467 -18.188 1.00 91.56 97 PRO A O 1
ATOM 698 N N . SER A 1 98 ? 15.878 -12.178 -16.828 1.00 85.81 98 SER A N 1
ATOM 699 C CA . SER A 1 98 ? 14.634 -11.586 -16.312 1.00 85.81 98 SER A CA 1
ATOM 700 C C . SER A 1 98 ? 14.861 -10.247 -15.603 1.00 85.81 98 SER A C 1
ATOM 702 O O . SER A 1 98 ? 14.029 -9.351 -15.692 1.00 85.81 98 SER A O 1
ATOM 704 N N . SER A 1 99 ? 16.008 -10.057 -14.950 1.00 88.12 99 SER A N 1
ATOM 705 C CA . SER A 1 99 ? 16.340 -8.805 -14.265 1.00 88.12 99 SER A CA 1
ATOM 706 C C . SER A 1 99 ? 16.482 -7.607 -15.206 1.00 88.12 99 SER A C 1
ATOM 708 O O . SER A 1 99 ? 16.250 -6.482 -14.773 1.00 88.12 99 SER A O 1
ATOM 710 N N . THR A 1 100 ? 16.818 -7.814 -16.484 1.00 89.06 100 THR A N 1
ATOM 711 C CA . THR A 1 100 ? 17.001 -6.711 -17.443 1.00 89.06 100 THR A CA 1
ATOM 712 C C . THR A 1 100 ? 15.686 -6.192 -18.012 1.00 89.06 100 THR A C 1
ATOM 714 O O . THR A 1 100 ? 15.684 -5.168 -18.689 1.00 89.06 100 THR A O 1
ATOM 717 N N . VAL A 1 101 ? 14.575 -6.896 -17.774 1.00 91.38 101 VAL A N 1
ATOM 718 C CA . VAL A 1 101 ? 13.258 -6.534 -18.321 1.00 91.38 101 VAL A CA 1
ATOM 719 C C . VAL A 1 101 ? 12.310 -5.948 -17.275 1.00 91.38 101 VAL A C 1
ATOM 721 O O . VAL A 1 101 ? 11.242 -5.449 -17.626 1.00 91.38 101 VAL A O 1
ATOM 724 N N . LEU A 1 102 ? 12.697 -5.989 -15.998 1.00 93.00 102 LEU A N 1
ATOM 725 C CA . LEU A 1 102 ? 11.930 -5.418 -14.898 1.00 93.00 102 LEU A CA 1
ATOM 726 C C . LEU A 1 102 ? 12.206 -3.920 -14.786 1.00 93.00 102 LEU A C 1
ATOM 728 O O . LEU A 1 102 ? 13.320 -3.494 -14.487 1.00 93.00 102 LEU A O 1
ATOM 732 N N . VAL A 1 103 ? 11.162 -3.122 -14.978 1.00 93.94 103 VAL A N 1
ATOM 733 C CA . VAL A 1 103 ? 11.185 -1.674 -14.769 1.00 93.94 103 VAL A CA 1
ATOM 734 C C . VAL A 1 103 ? 10.439 -1.358 -13.478 1.00 93.94 103 VAL A C 1
ATOM 736 O O . VAL A 1 103 ? 9.365 -1.909 -13.232 1.00 93.94 103 VAL A O 1
ATOM 739 N N . ASP A 1 104 ? 10.990 -0.465 -12.654 1.00 92.94 104 ASP A N 1
ATOM 740 C CA . ASP A 1 104 ? 10.323 0.016 -11.440 1.00 92.94 104 ASP A CA 1
ATOM 741 C C . ASP A 1 104 ? 8.961 0.637 -11.800 1.00 92.94 104 ASP A C 1
ATOM 743 O O . ASP A 1 104 ? 8.874 1.620 -12.546 1.00 92.94 104 ASP A O 1
ATOM 747 N N . ALA A 1 105 ? 7.877 0.058 -11.275 1.00 93.88 105 ALA A N 1
ATOM 748 C CA . ALA A 1 105 ? 6.525 0.552 -11.520 1.00 93.88 105 ALA A CA 1
ATOM 749 C C . ALA A 1 105 ? 6.194 1.805 -10.693 1.00 93.88 105 ALA A C 1
ATOM 751 O O . ALA A 1 105 ? 5.084 2.329 -10.805 1.00 93.88 105 ALA A O 1
ATOM 752 N N . ARG A 1 106 ? 7.130 2.277 -9.857 1.00 95.19 106 ARG A N 1
ATOM 753 C CA . ARG A 1 106 ? 6.955 3.361 -8.887 1.00 95.19 106 ARG A CA 1
ATOM 754 C C . ARG A 1 106 ? 5.770 3.102 -7.957 1.00 95.19 106 ARG A C 1
ATOM 756 O O . ARG A 1 106 ? 5.091 4.030 -7.522 1.00 95.19 106 ARG A O 1
ATOM 763 N N . ARG A 1 107 ? 5.509 1.826 -7.670 1.00 95.88 107 ARG A N 1
ATOM 764 C CA . ARG A 1 107 ? 4.349 1.348 -6.919 1.00 95.88 107 ARG A CA 1
ATOM 765 C C . ARG A 1 107 ? 4.774 0.230 -5.977 1.00 95.88 107 ARG A C 1
ATOM 767 O O . ARG A 1 107 ? 5.580 -0.620 -6.344 1.00 95.88 107 ARG A O 1
ATOM 774 N N . SER A 1 108 ? 4.202 0.204 -4.782 1.00 96.81 108 SER A N 1
ATOM 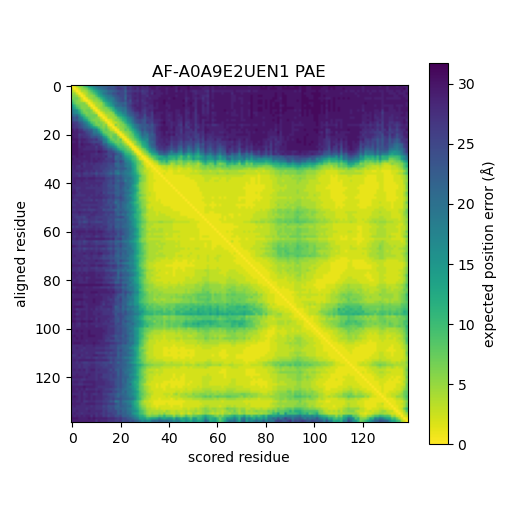775 C CA . SER A 1 108 ? 4.374 -0.902 -3.842 1.00 96.81 108 SER A CA 1
ATOM 776 C C . SER A 1 108 ? 3.046 -1.334 -3.257 1.00 96.81 108 SER A C 1
ATOM 778 O O . SER A 1 108 ? 2.168 -0.505 -3.016 1.00 96.81 108 SER A O 1
ATOM 780 N N . LEU A 1 109 ? 2.928 -2.637 -3.024 1.00 96.56 109 LEU A N 1
ATOM 781 C CA . LEU A 1 109 ? 1.843 -3.238 -2.268 1.00 96.56 109 LEU A CA 1
ATOM 782 C C . LEU A 1 109 ? 2.284 -3.378 -0.815 1.00 96.56 109 LEU A C 1
ATOM 784 O O . LEU A 1 109 ? 3.367 -3.887 -0.530 1.00 96.56 109 LEU A O 1
ATOM 788 N N . TYR A 1 110 ? 1.422 -2.967 0.098 1.00 97.62 110 TYR A N 1
ATOM 789 C CA . TYR A 1 110 ? 1.530 -3.233 1.519 1.00 97.62 110 TYR A CA 1
ATOM 790 C C . TYR A 1 110 ? 0.428 -4.217 1.912 1.00 97.62 110 TYR A C 1
ATOM 792 O O . TYR A 1 110 ? -0.753 -3.895 1.749 1.00 97.62 110 TYR A O 1
ATOM 800 N N . PRO A 1 111 ? 0.770 -5.405 2.438 1.00 97.50 111 PRO A N 1
ATOM 801 C CA . PRO A 1 111 ? -0.214 -6.262 3.079 1.00 97.50 111 PRO A CA 1
ATOM 802 C C . PRO A 1 111 ? -0.820 -5.535 4.279 1.00 97.50 111 PRO A C 1
ATOM 804 O O . PRO A 1 111 ? -0.094 -4.932 5.069 1.00 97.50 111 PRO A O 1
ATOM 807 N N . VAL A 1 112 ? -2.136 -5.608 4.438 1.00 97.38 112 VAL A N 1
ATOM 808 C CA . VAL A 1 112 ? -2.827 -5.147 5.643 1.00 97.38 112 VAL A CA 1
ATOM 809 C C . VAL A 1 112 ? -3.097 -6.373 6.501 1.00 97.38 112 VAL A C 1
ATOM 811 O O . VAL A 1 112 ? -3.861 -7.261 6.119 1.00 97.38 112 VAL A O 1
ATOM 814 N N . VAL A 1 113 ? -2.423 -6.440 7.643 1.00 97.56 113 VAL A N 1
ATOM 815 C CA . VAL A 1 113 ? -2.362 -7.613 8.513 1.00 97.56 113 VAL A CA 1
ATOM 816 C C . VAL A 1 113 ? -3.191 -7.373 9.766 1.00 97.56 113 VAL A C 1
ATOM 818 O O . VAL A 1 113 ? -3.062 -6.327 10.401 1.00 97.56 113 VAL A O 1
ATOM 821 N N . VAL A 1 114 ? -4.000 -8.357 10.151 1.00 96.81 114 VAL A N 1
ATOM 822 C CA . VAL A 1 114 ? -4.680 -8.404 11.450 1.00 96.81 114 VAL A CA 1
ATOM 823 C C . VAL A 1 114 ? -4.401 -9.758 12.078 1.00 96.81 114 VAL A C 1
ATOM 825 O O . VAL A 1 114 ? -4.556 -10.779 11.417 1.00 96.81 114 VAL A O 1
ATOM 828 N N . ASP A 1 115 ? -3.951 -9.768 13.333 1.00 93.75 115 ASP A N 1
ATOM 829 C CA . ASP A 1 115 ? -3.708 -11.000 14.093 1.00 93.75 115 ASP A CA 1
ATOM 830 C C . ASP A 1 115 ? -2.868 -12.031 13.292 1.00 93.75 115 ASP A C 1
ATOM 832 O O . ASP A 1 115 ? -3.170 -13.217 13.249 1.00 93.75 115 ASP A O 1
ATOM 836 N N . GLN A 1 116 ? -1.810 -11.543 12.618 1.00 92.75 116 GLN A N 1
ATOM 837 C CA . GLN A 1 116 ? -0.879 -12.294 11.747 1.00 92.75 116 GLN A CA 1
ATOM 838 C C . GLN A 1 116 ? -1.449 -12.839 10.424 1.00 92.75 116 GLN A C 1
ATOM 840 O O . GLN A 1 116 ? -0.723 -13.465 9.653 1.00 92.75 116 GLN A O 1
ATOM 845 N N . ARG A 1 117 ? -2.710 -12.550 10.103 1.00 95.00 117 ARG A N 1
ATOM 846 C CA . ARG A 1 117 ? -3.347 -12.892 8.828 1.00 95.00 117 ARG A CA 1
ATOM 847 C C . ARG A 1 117 ? -3.386 -11.675 7.908 1.00 95.00 117 ARG A C 1
ATOM 849 O O . ARG A 1 117 ? -3.749 -10.583 8.337 1.00 95.00 117 ARG A O 1
ATOM 856 N N . VAL A 1 118 ? -3.073 -11.859 6.627 1.00 95.81 118 VAL A N 1
ATOM 857 C CA . VAL A 1 118 ? -3.324 -10.826 5.611 1.00 95.81 118 VAL A CA 1
ATOM 858 C C . VAL A 1 118 ? -4.833 -10.740 5.384 1.00 95.81 118 VAL A C 1
ATOM 860 O O . VAL A 1 118 ? -5.449 -11.702 4.931 1.00 95.81 118 VAL A O 1
ATOM 863 N N . ALA A 1 119 ? -5.428 -9.611 5.758 1.00 95.81 119 ALA A N 1
ATOM 864 C CA . ALA A 1 119 ? -6.854 -9.351 5.589 1.00 95.81 119 ALA A CA 1
ATOM 865 C C . ALA A 1 119 ? -7.130 -8.569 4.303 1.00 95.81 119 ALA A C 1
ATOM 867 O O . ALA A 1 119 ? -8.111 -8.820 3.619 1.00 95.81 119 ALA A O 1
ATOM 868 N N . SER A 1 120 ? -6.253 -7.629 3.960 1.00 95.94 120 SER A N 1
ATOM 869 C CA . SER A 1 120 ? -6.430 -6.747 2.811 1.00 95.94 120 SER A CA 1
ATOM 870 C C . SER A 1 120 ? -5.070 -6.339 2.244 1.00 95.94 120 SER A C 1
ATOM 872 O O . SER A 1 120 ? -4.014 -6.793 2.695 1.00 95.94 120 SER A O 1
ATOM 874 N N . SER A 1 121 ? -5.083 -5.452 1.264 1.00 95.69 121 SER A N 1
ATOM 875 C CA . SER A 1 121 ? -3.902 -4.891 0.627 1.00 95.69 121 SER A CA 1
ATOM 876 C C . SER A 1 121 ? -4.096 -3.405 0.356 1.00 95.69 121 SER A C 1
ATOM 878 O O . SER A 1 121 ? -5.211 -2.928 0.141 1.00 95.69 121 SER A O 1
ATOM 880 N N . LEU A 1 122 ? -2.984 -2.678 0.384 1.00 95.50 122 LEU A N 1
ATOM 881 C CA . LEU A 1 122 ? -2.906 -1.252 0.114 1.00 95.50 122 LEU A CA 1
ATOM 882 C C . LEU A 1 122 ? -1.834 -0.998 -0.938 1.00 95.50 122 LEU A C 1
ATOM 884 O O . LEU A 1 122 ? -0.684 -1.398 -0.761 1.00 95.50 122 LEU A O 1
ATOM 888 N N . PHE A 1 123 ? -2.175 -0.275 -1.996 1.00 95.75 123 PHE A N 1
ATOM 889 C CA . PHE A 1 123 ? -1.187 0.199 -2.957 1.00 95.75 123 PHE A CA 1
ATOM 890 C C . PHE A 1 123 ? -0.750 1.623 -2.659 1.00 95.75 123 PHE A C 1
ATOM 892 O O . PHE A 1 123 ? -1.575 2.497 -2.405 1.00 95.75 123 PHE A O 1
ATOM 899 N N . VAL A 1 124 ? 0.554 1.859 -2.767 1.00 96.62 124 VAL A N 1
ATOM 900 C CA . VAL A 1 124 ? 1.154 3.190 -2.706 1.00 96.62 124 VAL A CA 1
ATOM 901 C C . VAL A 1 124 ? 1.921 3.446 -3.996 1.00 96.62 124 VAL A C 1
ATOM 903 O O . VAL A 1 124 ? 2.727 2.611 -4.405 1.00 96.62 124 VAL A O 1
ATOM 906 N N . MET A 1 125 ? 1.696 4.596 -4.627 1.00 95.88 125 MET A N 1
ATOM 907 C CA . MET A 1 125 ? 2.323 5.003 -5.884 1.00 95.88 125 MET A CA 1
ATOM 908 C C . MET A 1 125 ? 3.067 6.330 -5.722 1.00 95.88 125 MET A C 1
ATOM 910 O O . MET A 1 125 ? 2.605 7.232 -5.019 1.00 95.88 125 MET A O 1
ATOM 914 N N . ARG A 1 126 ? 4.228 6.453 -6.371 1.00 96.19 126 ARG A N 1
ATOM 915 C CA . ARG A 1 126 ? 4.977 7.708 -6.472 1.00 96.19 126 ARG A CA 1
ATOM 916 C C . ARG A 1 126 ? 4.496 8.502 -7.681 1.00 96.19 126 ARG A C 1
ATOM 918 O O . ARG A 1 126 ? 4.635 8.053 -8.818 1.00 96.19 126 ARG A O 1
ATOM 925 N N . HIS A 1 127 ? 4.011 9.700 -7.407 1.00 93.06 127 HIS A N 1
ATOM 926 C CA . HIS A 1 127 ? 3.715 10.751 -8.369 1.00 93.06 127 HIS A CA 1
ATOM 927 C C . HIS A 1 127 ? 4.809 11.826 -8.321 1.00 93.06 127 HIS A C 1
ATOM 929 O O . HIS A 1 127 ? 5.731 11.760 -7.500 1.00 93.06 127 HIS A O 1
ATOM 935 N N . ASP A 1 128 ? 4.713 12.816 -9.204 1.00 92.62 128 ASP A N 1
ATOM 936 C CA . ASP A 1 128 ? 5.717 13.880 -9.320 1.00 92.62 128 ASP A CA 1
ATOM 937 C C . ASP A 1 128 ? 5.770 14.784 -8.076 1.00 92.62 128 ASP A C 1
ATOM 939 O O . ASP A 1 128 ? 6.823 15.314 -7.733 1.00 92.62 128 ASP A O 1
ATOM 943 N N . ASP A 1 129 ? 4.656 14.904 -7.358 1.00 93.06 129 ASP A N 1
ATOM 944 C CA . ASP A 1 129 ? 4.485 15.735 -6.165 1.00 93.06 129 ASP A CA 1
ATOM 945 C C . ASP A 1 129 ? 4.542 14.949 -4.840 1.00 93.06 129 ASP A C 1
ATOM 947 O O . ASP A 1 129 ? 4.402 15.535 -3.766 1.00 93.06 129 ASP A O 1
ATOM 951 N N . GLY A 1 130 ? 4.761 13.631 -4.889 1.00 95.56 130 GLY A N 1
ATOM 952 C CA . GLY A 1 130 ? 4.931 12.797 -3.699 1.00 95.56 130 GLY A CA 1
ATOM 953 C C . GLY A 1 130 ? 4.338 11.398 -3.824 1.00 95.56 130 GLY A C 1
ATOM 954 O O . GLY A 1 130 ? 3.993 10.920 -4.902 1.00 95.56 130 GLY A O 1
ATOM 955 N N . TRP A 1 131 ? 4.235 10.711 -2.694 1.00 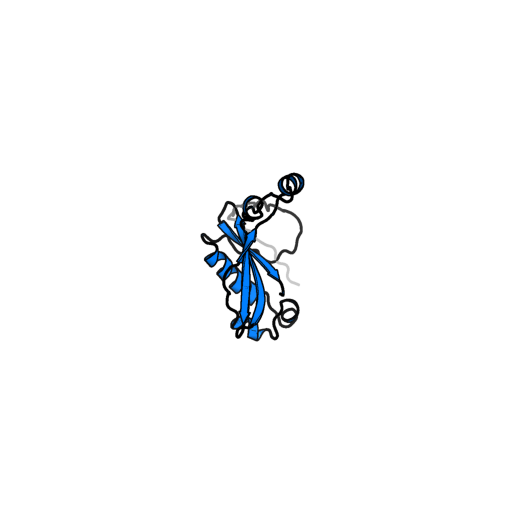96.88 131 TRP A N 1
ATOM 956 C CA . TRP A 1 131 ? 3.666 9.370 -2.596 1.00 96.88 131 TRP A CA 1
ATOM 957 C C . TRP A 1 131 ? 2.195 9.430 -2.192 1.00 96.88 131 TRP A C 1
ATOM 959 O O . TRP A 1 131 ? 1.833 10.213 -1.321 1.00 96.88 131 TRP A O 1
ATOM 969 N N . ARG A 1 132 ? 1.348 8.578 -2.773 1.00 96.00 132 ARG A N 1
ATOM 970 C CA . ARG A 1 132 ? -0.072 8.460 -2.406 1.00 96.00 132 ARG A CA 1
ATOM 971 C C . ARG A 1 132 ? -0.484 7.013 -2.258 1.00 96.00 132 ARG A C 1
ATOM 973 O O . ARG A 1 132 ? -0.031 6.170 -3.026 1.00 96.00 132 ARG A O 1
ATOM 980 N N . ALA A 1 133 ? -1.390 6.748 -1.326 1.00 94.81 133 ALA A N 1
ATOM 981 C CA . ALA A 1 133 ? -2.196 5.538 -1.377 1.00 94.81 133 ALA A CA 1
ATOM 982 C C . ALA A 1 133 ? -3.197 5.642 -2.542 1.00 94.81 133 ALA A C 1
ATOM 984 O O . ALA A 1 133 ? -3.815 6.694 -2.725 1.00 94.81 133 ALA A O 1
ATOM 985 N N . THR A 1 134 ? -3.326 4.587 -3.346 1.00 90.88 134 THR A N 1
ATOM 986 C CA . THR A 1 134 ? -4.144 4.610 -4.572 1.00 90.88 134 THR A CA 1
ATOM 987 C C . THR A 1 134 ? -5.287 3.610 -4.562 1.00 90.88 134 THR A C 1
ATOM 989 O O . THR A 1 134 ? -6.349 3.922 -5.083 1.00 90.88 134 THR A O 1
ATOM 992 N N .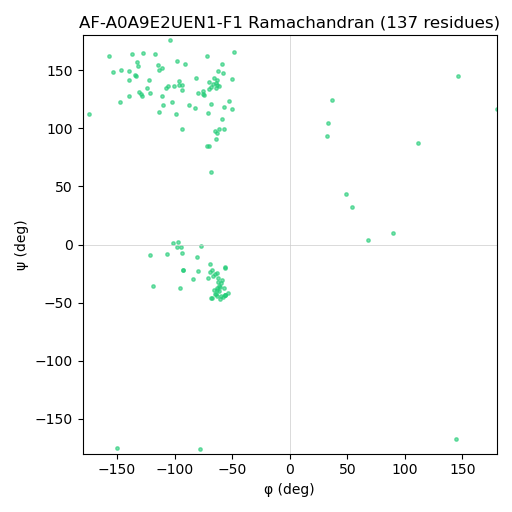 ASP A 1 135 ? -5.099 2.432 -3.965 1.00 87.75 135 ASP A N 1
ATOM 993 C CA . ASP A 1 135 ? -6.086 1.355 -4.030 1.00 87.75 135 ASP A CA 1
ATOM 994 C C . ASP A 1 135 ? -6.095 0.540 -2.739 1.00 87.75 135 ASP A C 1
ATOM 996 O O . ASP A 1 135 ? -5.055 0.356 -2.097 1.00 87.75 135 ASP A O 1
ATOM 1000 N N . PHE A 1 136 ? -7.271 0.001 -2.426 1.00 87.50 136 PHE A N 1
ATOM 1001 C CA . PHE A 1 136 ? -7.504 -0.963 -1.359 1.00 87.50 136 PHE A CA 1
ATOM 1002 C C . PHE A 1 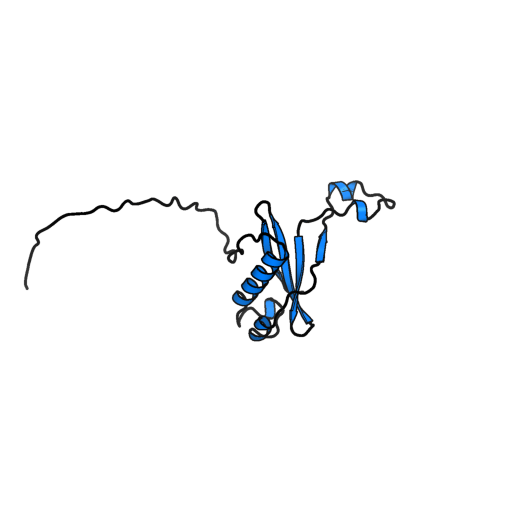136 ? -8.165 -2.198 -1.966 1.00 87.50 136 PHE A C 1
ATOM 1004 O O . PHE A 1 136 ? -9.095 -2.059 -2.761 1.00 87.50 136 PHE A O 1
ATOM 1011 N N . GLY A 1 137 ? -7.711 -3.394 -1.608 1.00 73.25 137 GLY A N 1
ATOM 1012 C CA . GLY A 1 137 ? -8.281 -4.624 -2.155 1.00 73.25 137 GLY A CA 1
ATOM 1013 C C . GLY A 1 137 ? -8.130 -5.811 -1.222 1.00 73.25 137 GLY A C 1
ATOM 1014 O O . GLY A 1 137 ? -7.144 -5.905 -0.496 1.00 73.25 137 GLY A O 1
ATOM 1015 N N . SER A 1 138 ? -9.088 -6.733 -1.260 1.00 61.12 138 SER A N 1
ATOM 1016 C CA . SER A 1 138 ? -8.964 -8.030 -0.594 1.00 61.12 138 SER A CA 1
ATOM 1017 C C . SER A 1 138 ? -7.870 -8.870 -1.264 1.00 61.12 138 SER A C 1
ATOM 1019 O O . SER A 1 138 ? -7.779 -8.881 -2.494 1.00 61.12 138 SER A O 1
ATOM 1021 N N . ALA A 1 139 ? -7.053 -9.548 -0.456 1.00 47.03 139 ALA A N 1
ATOM 1022 C CA . ALA A 1 139 ? -6.108 -10.565 -0.921 1.00 47.03 139 ALA A CA 1
ATOM 1023 C C . ALA A 1 139 ? -6.811 -11.912 -1.143 1.00 47.03 139 ALA A C 1
ATOM 1025 O O . ALA A 1 139 ? -7.774 -12.191 -0.392 1.00 47.03 139 ALA A O 1
#

Solvent-accessible surface area (backbone atoms only — not comparable to full-atom values): 8620 Å² total; per-residue (Å²): 142,87,87,85,81,86,87,88,84,88,84,81,89,75,84,82,76,77,75,78,74,81,84,76,78,92,70,98,66,74,87,70,61,74,66,20,95,38,64,68,57,11,44,52,53,35,51,58,48,51,55,68,70,52,35,90,88,45,18,63,78,44,36,38,94,41,57,71,51,49,79,63,47,39,80,46,76,75,42,78,41,65,40,70,52,69,75,56,61,76,68,59,52,98,83,56,60,70,78,81,50,57,39,84,57,53,32,31,42,25,38,29,26,37,96,92,36,76,28,21,34,37,34,30,36,62,53,99,86,26,14,22,31,77,51,77,43,50,116